Protein 7TZ1 (pdb70)

Secondary structure (DSSP, 8-state):
------HHHHHHHHHTT--HHHHHHHHT--HHHHHHHHHHHT----HHHHHHHT--S---TTGGGSHHHHHHHHHHH---SSS---HHHHHHHHHHH--TTTTEEEEE-TTPPP------SEEEEE--GGGTTBSB---TT----HHHHHHTBPPTTHHHH--

Radius of gyration: 18.76 Å; Cα contacts (8 Å, |Δi|>4): 182; chains: 1; bounding box: 50×32×51 Å

Structure (mmCIF, N/CA/C/O backbone):
data_7TZ1
#
_entry.id   7TZ1
#
_cell.length_a   131.267
_cell.length_b   44.170
_cell.length_c   89.448
_cell.angle_alpha   90.000
_cell.angle_beta   102.900
_cell.angle_gamma   90.000
#
_symmetry.space_group_name_H-M   'C 1 2 1'
#
loop_
_entity.id
_entity.type
_entity.pdbx_description
1 polymer 'Immunity repressor'
2 polymer "DNA (5'-D(P*TP*TP*TP*CP*GP*GP*TP*GP*GP*CP*TP*GP*TP*CP*AP*AP*GP*CP*GP*GP*G)-3')"
3 polymer "DNA (5'-D(P*CP*CP*CP*GP*CP*TP*TP*GP*AP*CP*AP*GP*CP*CP*AP*CP*CP*GP*AP*AP*A)-3')"
#
loop_
_atom_site.group_PDB
_atom_site.id
_atom_site.type_symbol
_atom_site.label_atom_id
_atom_site.label_alt_id
_atom_site.label_comp_id
_atom_site.label_asym_id
_atom_site.label_entity_id
_atom_site.label_seq_id
_atom_site.pdbx_PDB_ins_code
_atom_site.Cartn_x
_atom_site.Cartn_y
_atom_site.Cartn_z
_atom_site.occupancy
_atom_site.B_iso_or_equiv
_atom_site.auth_seq_id
_atom_site.auth_comp_id
_atom_site.auth_asym_id
_atom_site.auth_atom_id
_atom_site.pdbx_PDB_model_num
ATOM 1 N N . SER A 1 35 ? 60.02554 7.48006 90.83657 1.000 78.09752 15 SER A N 1
ATOM 2 C CA . SER A 1 35 ? 58.89601 7.96064 91.62726 1.000 93.79899 15 SER A CA 1
ATOM 3 C C . SER A 1 35 ? 57.60393 7.24896 91.27885 1.000 95.94452 15 SER A C 1
ATOM 4 O O . SER A 1 35 ? 56.63511 7.26875 92.04724 1.000 91.76012 15 SER A O 1
ATOM 7 N N . ARG A 1 36 ? 57.59087 6.62186 90.11116 1.000 86.59277 16 ARG A N 1
ATOM 8 C CA . ARG A 1 36 ? 56.53012 5.69175 89.77737 1.000 73.10447 16 ARG A CA 1
ATOM 9 C C . ARG A 1 36 ? 57.07643 4.66631 88.79342 1.000 64.42398 16 ARG A C 1
ATOM 10 O O . ARG A 1 36 ? 58.28949 4.50410 88.64733 1.000 79.63534 16 ARG A O 1
ATOM 18 N N . ILE A 1 37 ? 56.18351 4.03249 88.05574 1.000 66.28865 17 ILE A N 1
ATOM 19 C CA . ILE A 1 37 ? 56.55106 2.97856 87.12092 1.000 69.18495 17 ILE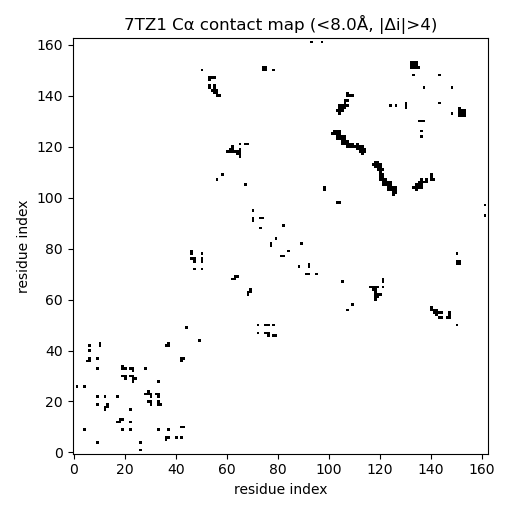 A CA 1
ATOM 20 C C . ILE A 1 37 ? 56.67275 3.55462 85.71481 1.000 74.24731 17 ILE A C 1
ATOM 21 O O . ILE A 1 37 ? 56.03839 4.57589 85.40062 1.000 68.15416 17 ILE A O 1
ATOM 26 N N . PRO A 1 38 ? 57.48993 2.94139 84.85898 1.000 74.46751 18 PRO A N 1
ATOM 27 C CA . PRO A 1 38 ? 57.61743 3.39809 83.46785 1.000 74.91617 18 PRO A CA 1
ATOM 28 C C . PRO A 1 38 ? 56.26288 3.38543 82.77975 1.000 67.67567 18 PRO A C 1
ATOM 29 O O . PRO A 1 38 ? 55.48430 2.44146 82.92593 1.000 65.10676 18 PRO A O 1
ATOM 33 N N . LEU A 1 39 ? 55.96813 4.46419 82.06204 1.000 61.53594 19 LEU A N 1
ATOM 34 C CA . LEU A 1 39 ? 54.76148 4.49902 81.24126 1.000 66.85682 19 LEU A CA 1
ATOM 35 C C . LEU A 1 39 ? 54.83456 3.50881 80.09091 1.000 72.39773 19 LEU A C 1
ATOM 36 O O . LEU A 1 39 ? 55.56126 3.70782 79.11840 1.000 77.53544 19 LEU A O 1
ATOM 41 N N . THR A 1 40 ? 54.14602 2.38292 80.25379 1.000 71.81393 20 THR A N 1
ATOM 42 C CA . THR A 1 40 ? 54.02345 1.35511 79.23208 1.000 74.72067 20 THR A CA 1
ATOM 43 C C . THR A 1 40 ? 52.66968 1.42205 78.52262 1.000 75.22402 20 THR A C 1
ATOM 44 O O . THR A 1 40 ? 51.68240 1.93904 79.05066 1.000 80.98488 20 THR A O 1
ATOM 48 N N . LEU A 1 41 ? 52.63740 0.87758 77.30948 1.000 75.43786 21 LEU A N 1
ATOM 49 C CA . LEU A 1 41 ? 51.38315 0.75696 76.56953 1.000 69.73037 21 LEU A CA 1
ATOM 50 C C . LEU A 1 41 ? 50.33928 -0.01031 77.37383 1.000 71.88290 21 LEU A C 1
ATOM 51 O O . LEU A 1 41 ? 49.17087 0.37967 77.41845 1.000 72.40758 21 LEU A O 1
ATOM 56 N N . SER A 1 42 ? 50.76256 -1.08850 78.04276 1.000 74.86109 22 SER A N 1
ATOM 57 C CA . SER A 1 42 ? 49.85419 -1.91997 78.82926 1.000 71.79694 22 SER A CA 1
ATOM 58 C C . SER A 1 42 ? 49.14373 -1.15283 79.93557 1.000 75.12483 22 SER A C 1
ATOM 59 O O . SER A 1 42 ? 47.93227 -1.31739 80.12812 1.000 75.83036 22 SER A O 1
ATOM 62 N N . GLU A 1 43 ? 49.84626 -0.26748 80.62837 1.000 69.50362 23 GLU A N 1
ATOM 63 C CA . GLU A 1 43 ? 49.18970 0.50629 81.67567 1.000 68.31854 23 GLU A CA 1
ATOM 64 C C . GLU A 1 43 ? 48.18561 1.48438 81.07113 1.000 66.73182 23 GLU A C 1
ATOM 65 O O . GLU A 1 43 ? 47.06633 1.64614 81.58027 1.000 58.52918 23 GLU A O 1
ATOM 71 N N . ILE A 1 44 ? 48.55986 2.09802 79.95041 1.000 62.07637 24 ILE A N 1
ATOM 72 C CA . ILE A 1 44 ? 47.67214 3.01176 79.24781 1.000 65.07389 24 ILE A CA 1
ATOM 73 C C . ILE A 1 44 ? 46.41092 2.28997 78.79839 1.000 64.84123 24 ILE A C 1
ATOM 74 O O . ILE A 1 44 ? 45.29666 2.82320 78.91322 1.000 61.64805 24 ILE A O 1
ATOM 79 N N . GLU A 1 45 ? 46.56193 1.09335 78.24526 1.000 58.89641 25 GLU A N 1
ATOM 80 C CA . GLU A 1 45 ? 45.39428 0.35617 77.79045 1.000 61.38690 25 GLU A CA 1
ATOM 81 C C . GLU A 1 45 ? 44.50694 -0.02260 78.96928 1.000 67.26454 25 GLU A C 1
ATOM 82 O O . GLU A 1 45 ? 43.28105 0.09633 78.88946 1.000 73.84385 25 GLU A O 1
ATOM 88 N N . ASP A 1 46 ? 45.10079 -0.47842 80.07149 1.000 69.40083 26 ASP A N 1
ATOM 89 C CA . ASP A 1 46 ? 44.29992 -0.82338 81.24331 1.000 67.33025 26 ASP A CA 1
ATOM 90 C C . ASP A 1 46 ? 43.49668 0.36609 81.75920 1.000 63.53644 26 ASP A C 1
ATOM 91 O O . ASP A 1 46 ? 42.29400 0.24846 82.03302 1.000 67.06492 26 ASP A O 1
ATOM 96 N N . LEU A 1 47 ? 44.14405 1.52477 81.89659 1.000 58.47232 27 LEU A N 1
ATOM 97 C CA . LEU A 1 47 ? 43.42183 2.68928 82.40283 1.000 56.60655 27 LEU A CA 1
ATOM 98 C C . LEU A 1 47 ? 42.37143 3.16827 81.40001 1.000 69.99669 27 LEU A C 1
ATOM 99 O O . LEU A 1 47 ? 41.30959 3.66980 81.80176 1.000 70.88114 27 LEU A O 1
ATOM 104 N N . ARG A 1 48 ? 42.64376 3.03317 80.09828 1.000 62.57412 28 ARG A N 1
ATOM 105 C CA . ARG A 1 48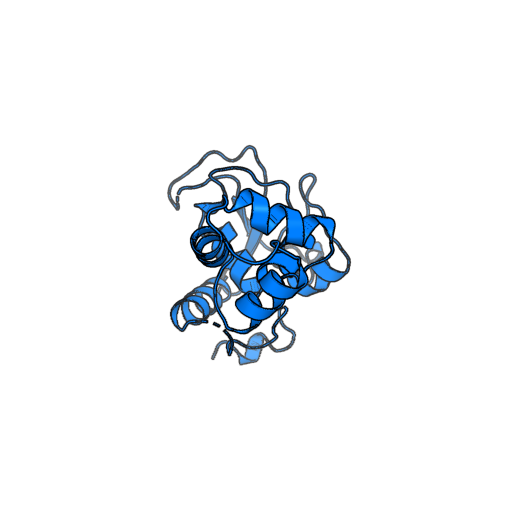 ? 41.62614 3.36506 79.11254 1.000 54.84368 28 ARG A CA 1
ATOM 106 C C . ARG A 1 48 ? 40.41571 2.44081 79.23333 1.000 65.57891 28 ARG A C 1
ATOM 107 O O . ARG A 1 48 ? 39.26452 2.90131 79.19598 1.000 65.06700 28 ARG A O 1
ATOM 115 N N . ARG A 1 49 ? 40.64701 1.13935 79.42422 1.000 57.86199 29 ARG A N 1
ATOM 116 C CA . ARG A 1 49 ? 39.51676 0.23058 79.58663 1.000 53.25949 29 ARG A CA 1
ATOM 117 C C . ARG A 1 49 ? 38.70014 0.62447 80.80849 1.000 55.21910 29 ARG A C 1
ATOM 118 O O . ARG A 1 49 ? 37.49175 0.40464 80.85005 1.000 63.86795 29 ARG A O 1
ATOM 126 N N . LYS A 1 50 ? 39.33175 1.24359 81.79304 1.000 60.72589 30 LYS A N 1
ATOM 127 C CA . LYS A 1 50 ? 38.62997 1.62095 83.00667 1.000 62.31609 30 LYS A CA 1
ATOM 128 C C . LYS A 1 50 ? 37.91601 2.96194 82.84436 1.000 63.82503 30 LYS A C 1
ATOM 129 O O . LYS A 1 50 ? 37.25974 3.43159 83.78591 1.000 58.93963 30 LYS A O 1
ATOM 135 N N . GLY A 1 51 ? 38.08088 3.60814 81.69299 1.000 62.01989 31 GLY A N 1
ATOM 136 C CA . GLY A 1 51 ? 37.31439 4.77504 81.32148 1.000 58.74101 31 GLY A CA 1
ATOM 137 C C . GLY A 1 51 ? 38.05508 6.07689 81.43465 1.000 54.04541 31 GLY A C 1
ATOM 138 O O . GLY A 1 51 ? 37.41831 7.13827 81.41503 1.000 64.82800 31 GLY A O 1
ATOM 139 N N . PHE A 1 52 ? 39.33500 6.02953 81.74650 1.000 59.48684 32 PHE A N 1
ATOM 140 C CA . PHE A 1 52 ? 40.13468 7.23664 81.81467 1.000 57.82276 32 PHE A CA 1
ATOM 141 C C . PHE A 1 52 ? 40.58645 7.59415 80.39490 1.000 56.13582 32 PHE A C 1
ATOM 142 O O . PHE A 1 52 ? 40.94023 6.69958 79.62039 1.000 63.33349 32 PHE A O 1
ATOM 150 N N . ASN A 1 53 ? 40.59957 8.87966 80.03834 1.000 50.32858 33 ASN A N 1
ATOM 151 C CA . ASN A 1 53 ? 41.15425 9.20137 78.72227 1.000 54.90078 33 ASN A CA 1
ATOM 152 C C . ASN A 1 53 ? 42.65239 9.52788 78.78833 1.000 55.14031 33 ASN A C 1
ATOM 153 O O . ASN A 1 53 ? 43.26207 9.60264 79.85502 1.000 67.37646 33 ASN A O 1
ATOM 158 N N . GLN A 1 54 ? 43.25542 9.61355 77.59781 1.000 58.04470 34 GLN A N 1
ATOM 159 C CA . GLN A 1 54 ? 44.70351 9.73805 77.45175 1.000 55.53672 34 GLN A CA 1
ATOM 160 C C . GLN A 1 54 ? 45.24685 11.00092 78.11719 1.000 61.61662 34 GLN A C 1
ATOM 161 O O . GLN A 1 54 ? 46.34397 10.97682 78.69111 1.000 63.84786 34 GLN A O 1
ATOM 167 N N . THR A 1 55 ? 44.48961 12.09886 78.09663 1.000 47.15133 35 THR A N 1
ATOM 168 C CA . THR A 1 55 ? 44.96939 13.30688 78.76366 1.000 51.56300 35 THR A CA 1
ATOM 169 C C . THR A 1 55 ? 45.02703 13.09910 80.27192 1.000 53.72791 35 THR A C 1
ATOM 170 O O . THR A 1 55 ? 45.99869 13.48989 80.93126 1.000 58.49587 35 THR A O 1
ATOM 174 N N . GLU A 1 56 ? 44.01196 12.44495 80.82713 1.000 52.45561 36 GLU A N 1
ATOM 175 C CA . GLU A 1 56 ? 43.99693 12.17280 82.25821 1.000 53.87180 36 GLU A CA 1
ATOM 176 C C . GLU A 1 56 ? 45.12910 11.22940 82.63752 1.000 52.19811 36 GLU A C 1
ATOM 177 O O . GLU A 1 56 ? 45.75385 11.40329 83.68957 1.000 55.72306 36 GLU A O 1
ATOM 183 N N . ILE A 1 57 ? 45.41455 10.23309 81.79106 1.000 49.63098 37 ILE A N 1
ATOM 184 C CA . ILE A 1 57 ? 46.51623 9.31080 82.06200 1.000 52.77178 37 ILE A CA 1
ATOM 185 C C . ILE A 1 57 ? 47.83794 10.06965 82.05094 1.000 51.89471 37 ILE A C 1
ATOM 186 O O . ILE A 1 57 ? 48.67709 9.90408 82.94707 1.000 55.11819 37 ILE A O 1
ATOM 191 N N . ALA A 1 58 ? 47.98583 11.00375 81.10835 1.000 46.08704 38 ALA A N 1
ATOM 192 C CA . ALA A 1 58 ? 49.18453 11.83534 81.03893 1.000 47.48004 38 ALA A CA 1
ATOM 193 C C . ALA A 1 58 ? 49.33883 12.62275 82.32535 1.000 55.60471 38 ALA A C 1
ATOM 194 O O . ALA A 1 58 ? 50.44606 12.77462 82.85314 1.000 61.53639 38 ALA A O 1
ATOM 196 N N . GLU A 1 59 ? 48.23285 13.15248 82.82764 1.000 58.59673 39 GLU A N 1
ATOM 197 C CA . GLU A 1 59 ? 48.28203 13.91023 84.06726 1.000 57.33281 39 GLU A CA 1
ATOM 198 C C . GLU A 1 59 ? 48.73951 13.00195 85.19826 1.000 55.15076 39 GLU A C 1
ATOM 199 O O . GLU A 1 59 ? 49.56539 13.39543 86.03385 1.000 60.75415 39 GLU A O 1
ATOM 205 N N . LEU A 1 60 ? 48.30144 11.74294 85.16186 1.000 44.20952 40 LEU A N 1
ATOM 206 C CA . LEU A 1 60 ? 48.64903 10.80665 86.21877 1.000 45.77777 40 LEU A CA 1
ATOM 207 C C . LEU A 1 60 ? 50.13281 10.53259 86.22159 1.000 57.53721 40 LEU A C 1
ATOM 208 O O . LEU A 1 60 ? 50.74195 10.43313 87.28975 1.000 64.66233 40 LEU A O 1
ATOM 213 N N . TYR A 1 61 ? 50.75375 10.59550 85.05712 1.000 53.21984 41 TYR A N 1
ATOM 214 C CA . TYR A 1 61 ? 52.12671 10.16170 84.88847 1.000 53.60523 41 TYR A CA 1
ATOM 215 C C . TYR A 1 61 ? 53.03658 11.35295 84.64431 1.000 52.47693 41 TYR A C 1
ATOM 216 O O . TYR A 1 61 ? 54.23622 11.18194 84.41884 1.000 64.25099 41 TYR A O 1
ATOM 225 N N . GLY A 1 62 ? 52.49397 12.55845 84.72549 1.000 51.90334 42 GLY A N 1
ATOM 226 C CA . GLY A 1 62 ? 53.28963 13.76353 84.59509 1.000 50.88715 42 GLY A CA 1
ATOM 227 C C . GLY A 1 62 ? 53.94297 13.88373 83.23998 1.000 53.34678 42 GLY A C 1
ATOM 228 O O . GLY A 1 62 ? 55.04159 14.42664 83.12928 1.000 67.28883 42 GLY A O 1
ATOM 229 N N . VAL A 1 63 ? 53.27976 13.39496 82.19507 1.000 62.21063 43 VAL A N 1
ATOM 230 C CA . VAL A 1 63 ? 53.73596 13.52965 80.82150 1.000 59.56905 43 VAL A CA 1
ATOM 231 C C . VAL A 1 63 ? 52.66610 14.26914 80.01643 1.000 62.75196 43 VAL A C 1
ATOM 232 O O . VAL A 1 63 ? 51.56741 14.54244 80.49975 1.000 65.72793 43 VAL A O 1
ATOM 236 N N . THR A 1 64 ? 53.01305 14.60136 78.77848 1.000 56.83238 44 THR A N 1
ATOM 237 C CA . THR A 1 64 ? 52.09970 15.25528 77.85464 1.000 51.29667 44 THR A CA 1
ATOM 238 C C . THR A 1 64 ? 51.21042 14.21529 77.17863 1.000 62.84517 44 THR A C 1
ATOM 239 O O . THR A 1 64 ? 51.59878 13.05666 77.00287 1.000 64.69082 44 THR A O 1
ATOM 243 N N . ARG A 1 65 ? 50.00664 14.65442 76.80288 1.000 58.80162 45 ARG A N 1
ATOM 244 C CA . ARG A 1 65 ? 49.07438 13.83457 76.03606 1.000 48.28307 45 ARG A CA 1
ATOM 245 C C . ARG A 1 65 ? 49.75949 13.17789 74.85151 1.000 62.17478 45 ARG A C 1
ATOM 246 O O . ARG A 1 65 ? 49.47665 12.02262 74.50889 1.000 72.68227 45 ARG A O 1
ATOM 254 N N . GLN A 1 66 ? 50.68419 13.89872 74.22772 1.000 58.49315 46 GLN A N 1
ATOM 255 C CA . GLN A 1 66 ? 51.42610 13.35384 73.10188 1.000 59.58284 46 GLN A CA 1
ATOM 256 C C . GLN A 1 66 ? 52.23862 12.12287 73.48348 1.000 61.49601 46 GLN A C 1
ATOM 257 O O . GLN A 1 66 ? 52.37765 11.20547 72.67646 1.000 67.04401 46 GLN A O 1
ATOM 263 N N . ALA A 1 67 ? 52.81787 12.08733 74.68184 1.000 58.10244 47 ALA A N 1
ATOM 264 C CA . ALA A 1 67 ? 53.55376 10.88744 75.07872 1.000 63.49290 47 ALA A CA 1
ATOM 265 C C . ALA A 1 67 ? 52.65259 9.65591 75.20101 1.000 63.54332 47 ALA A C 1
ATOM 266 O O . ALA A 1 67 ? 52.97804 8.58596 74.66282 1.000 68.37254 47 ALA A O 1
ATOM 268 N N . VAL A 1 68 ? 51.44949 9.83462 75.75733 1.000 63.70448 48 VAL A N 1
ATOM 269 C CA . VAL A 1 68 ? 50.46919 8.75342 75.86216 1.000 58.74561 48 VAL A CA 1
ATOM 270 C C . VAL A 1 68 ? 50.00580 8.29280 74.50013 1.000 59.46119 48 VAL A C 1
ATOM 271 O O . VAL A 1 68 ? 49.98780 7.08783 74.18284 1.000 65.11585 48 VAL A O 1
ATOM 275 N N . SER A 1 69 ? 49.71255 9.25615 73.64636 1.000 58.15759 49 SER A N 1
ATOM 276 C CA . SER A 1 69 ? 49.32698 8.96057 72.27792 1.000 63.97142 49 SER A CA 1
ATOM 277 C C . SER A 1 69 ? 50.42686 8.22224 71.54745 1.000 66.89039 49 SER A C 1
ATOM 278 O O . SER A 1 69 ? 50.14551 7.31186 70.77259 1.000 63.77283 49 SER A O 1
ATOM 281 N N . TRP A 1 70 ? 51.66311 8.70641 71.65702 1.000 66.18225 50 TRP A N 1
ATOM 282 C CA . TRP A 1 70 ? 52.78417 8.03898 71.01789 1.000 61.92424 50 TRP A CA 1
ATOM 283 C C . TRP A 1 70 ? 52.88122 6.58623 71.43077 1.000 63.73497 50 TRP A C 1
ATOM 284 O O . TRP A 1 70 ? 53.07654 5.70015 70.59323 1.000 67.07048 50 TRP A O 1
ATOM 295 N N . HIS A 1 71 ? 52.76315 6.32017 72.72019 1.000 61.60066 51 HIS A N 1
ATOM 296 C CA . HIS A 1 71 ? 52.87644 4.93850 73.16458 1.000 61.59781 51 HIS A CA 1
ATOM 297 C C . HIS A 1 71 ? 51.78896 4.06561 72.54542 1.000 68.24314 51 HIS A C 1
ATOM 298 O O . HIS A 1 71 ? 52.07645 2.98793 71.99291 1.000 61.35967 51 HIS A O 1
ATOM 305 N N . LYS A 1 72 ? 50.55392 4.60619 72.49324 1.000 66.43552 52 LYS A N 1
ATOM 306 C CA . LYS A 1 72 ? 49.42543 3.93116 71.84487 1.000 58.60995 52 LYS A CA 1
ATOM 307 C C . LYS A 1 72 ? 49.57962 3.77947 70.33773 1.000 60.42312 52 LYS A C 1
ATOM 308 O O . LYS A 1 72 ? 49.35047 2.69479 69.79378 1.000 65.73855 52 LYS A O 1
ATOM 314 N N . LYS A 1 73 ? 50.00730 4.83424 69.65428 1.000 56.33136 53 LYS A N 1
ATOM 315 C CA . LYS A 1 73 ? 50.11660 4.78976 68.20269 1.000 63.98621 53 LYS A CA 1
ATOM 316 C C . LYS A 1 73 ? 51.23713 3.86426 67.76673 1.000 70.20555 53 LYS A C 1
ATOM 317 O O . LYS A 1 73 ? 51.07566 3.10291 66.81078 1.000 68.38355 53 LYS A O 1
ATOM 323 N N . THR A 1 74 ? 52.35447 3.86692 68.49074 1.000 73.33592 54 THR A N 1
ATOM 324 C CA . THR A 1 74 ? 53.52175 3.10679 68.06980 1.000 80.44694 54 THR A CA 1
ATOM 325 C C . THR A 1 74 ? 53.34018 1.63734 68.38816 1.000 77.73982 54 THR A C 1
ATOM 326 O O . THR A 1 74 ? 53.88285 0.79021 67.67651 1.000 85.06069 54 THR A O 1
ATOM 330 N N . TYR A 1 75 ? 52.66156 1.30408 69.48715 1.000 79.21933 55 TYR A N 1
ATOM 331 C CA . TYR A 1 75 ? 52.64496 -0.08687 69.91174 1.000 76.99138 55 TYR A CA 1
ATOM 332 C C . TYR A 1 75 ? 51.24125 -0.70292 69.82128 1.000 76.50726 55 TYR A C 1
ATOM 333 O O . TYR A 1 75 ? 50.96957 -1.71994 70.46974 1.000 74.47043 55 TYR A O 1
ATOM 342 N N . GLY A 1 76 ? 50.35784 -0.11969 69.00386 1.000 71.68644 56 GLY A N 1
ATOM 343 C CA . GLY A 1 76 ? 49.12609 -0.78156 68.59383 1.000 71.22030 56 GLY A CA 1
ATOM 344 C C . GLY A 1 76 ? 47.93519 -0.77984 69.53787 1.000 75.55217 56 GLY A C 1
ATOM 345 O O . GLY A 1 76 ? 47.13542 -1.72302 69.51495 1.000 74.28203 56 GLY A O 1
ATOM 346 N N . GLY A 1 77 ? 47.82717 0.21545 70.41160 1.000 70.55291 57 GLY A N 1
ATOM 347 C CA . GLY A 1 77 ? 46.64272 0.44194 71.22740 1.000 69.02626 57 GLY A CA 1
ATOM 348 C C . GLY A 1 77 ? 45.28943 0.38707 70.53177 1.000 72.88117 57 GLY A C 1
ATOM 349 O O . GLY A 1 77 ? 45.16668 0.84619 69.39311 1.000 71.76950 57 GLY A O 1
ATOM 350 N N . ARG A 1 78 ? 44.29583 -0.24591 71.17213 1.000 77.13765 58 ARG A N 1
ATOM 351 C CA . ARG A 1 78 ? 42.91590 -0.38020 70.68747 1.000 76.84177 58 ARG A CA 1
ATOM 352 C C . ARG A 1 78 ? 42.23869 0.86787 70.12200 1.000 74.39643 58 ARG A C 1
ATOM 353 O O . ARG A 1 78 ? 42.01569 1.81053 70.88825 1.000 72.00740 58 ARG A O 1
ATOM 361 N N . LEU A 1 79 ? 42.04103 0.97708 68.80559 1.000 68.45924 59 LEU A N 1
ATOM 362 C CA . LEU A 1 79 ? 41.23055 2.06685 68.24850 1.000 69.15153 59 LEU A CA 1
ATOM 363 C C . LEU A 1 79 ? 39.77905 2.12237 68.76078 1.000 76.47092 59 LEU A C 1
ATOM 364 O O . LEU A 1 79 ? 39.08911 1.09594 68.78273 1.000 77.14220 59 LEU A O 1
ATOM 369 N N . THR A 1 80 ? 39.30848 3.30106 69.19131 1.000 74.77324 60 THR A N 1
ATOM 370 C CA . THR A 1 80 ? 37.88304 3.48085 69.48592 1.000 63.27343 60 THR A CA 1
ATOM 371 C C . THR A 1 80 ? 37.03502 3.35348 68.20207 1.000 79.75570 60 THR A C 1
ATOM 372 O O . THR A 1 80 ? 37.53978 3.48982 67.07885 1.000 80.28891 60 THR A O 1
ATOM 376 N N . THR A 1 81 ? 35.72440 3.10297 68.37283 1.000 88.25865 61 THR A N 1
ATOM 377 C CA . THR A 1 81 ? 34.80392 3.05667 67.22222 1.000 85.93808 61 THR A CA 1
ATOM 378 C C . THR A 1 81 ? 34.89858 4.30069 66.33826 1.000 74.57515 61 THR A C 1
ATOM 379 O O . THR A 1 81 ? 34.93964 4.19580 65.10468 1.000 84.89045 61 THR A O 1
ATOM 383 N N . ARG A 1 82 ? 34.93249 5.48672 66.94588 1.000 67.70697 62 ARG A N 1
ATOM 384 C CA . ARG A 1 82 ? 35.02525 6.70753 66.15001 1.000 73.59026 62 ARG A CA 1
ATOM 385 C C . ARG A 1 82 ? 36.29414 6.69884 65.30905 1.000 77.30340 62 ARG A C 1
ATOM 386 O O . ARG A 1 82 ? 36.28989 7.08647 64.13437 1.000 76.83192 62 ARG A O 1
ATOM 394 N N . GLN A 1 83 ? 37.38439 6.27295 65.92206 1.000 64.24722 63 GLN A N 1
ATOM 395 C CA . GLN A 1 83 ? 38.70521 6.19828 65.31656 1.000 59.47806 63 GLN A CA 1
ATOM 396 C C . GLN A 1 83 ? 38.69425 5.21051 64.15482 1.000 70.25091 63 GLN A C 1
ATOM 397 O O . GLN A 1 83 ? 39.32751 5.44102 63.10917 1.000 80.03332 63 GLN A O 1
ATOM 403 N N . ILE A 1 84 ? 37.96938 4.09767 64.32924 1.000 72.16824 64 ILE A N 1
ATOM 404 C CA . ILE A 1 84 ? 37.82405 3.09280 63.27330 1.000 72.93723 64 ILE A CA 1
ATOM 405 C C . ILE A 1 84 ? 37.11820 3.73555 62.08529 1.000 70.22075 64 ILE A C 1
ATOM 406 O O . ILE A 1 84 ? 37.47740 3.52334 60.92115 1.000 74.90333 64 ILE A O 1
ATOM 411 N N . VAL A 1 85 ? 36.04987 4.48357 62.38081 1.000 66.14689 65 VAL A N 1
ATOM 412 C CA . VAL A 1 85 ? 35.28447 5.21485 61.37013 1.000 72.18292 65 VAL A CA 1
ATOM 413 C C . VAL A 1 85 ? 36.19902 6.19242 60.64814 1.000 77.57524 65 VAL A C 1
ATOM 414 O O . VAL A 1 85 ? 36.14048 6.33356 59.42261 1.000 80.26394 65 VAL A O 1
ATOM 418 N N . GLN A 1 86 ? 37.11684 6.81326 61.38952 1.000 78.36985 66 GLN A N 1
ATOM 419 C CA . GLN A 1 86 ? 38.04849 7.77550 60.81094 1.000 72.05269 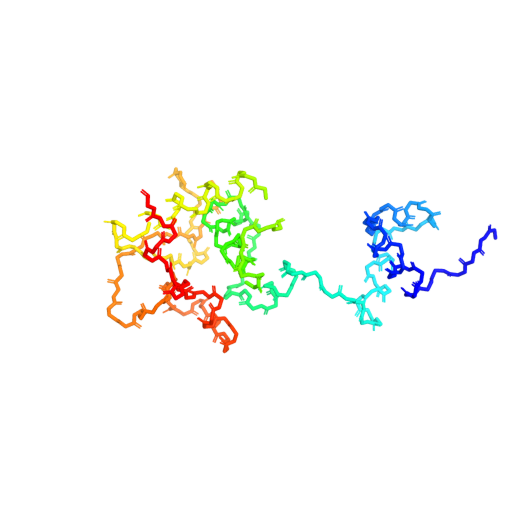66 GLN A CA 1
ATOM 420 C C . GLN A 1 86 ? 38.92467 7.07493 59.79966 1.000 72.69114 66 GLN A C 1
ATOM 421 O O . GLN A 1 86 ? 39.15129 7.59609 58.70221 1.000 79.71900 66 GLN A O 1
ATOM 427 N N . GLN A 1 87 ? 39.34103 5.84966 60.10015 1.000 75.17634 67 GLN A N 1
ATOM 428 C CA . GLN A 1 87 ? 40.19893 5.17286 59.13617 1.000 81.38292 67 GLN A CA 1
ATOM 429 C C . GLN A 1 87 ? 39.51038 5.08450 57.77715 1.000 81.67569 67 GLN A C 1
ATOM 430 O O . GLN A 1 87 ? 40.19087 5.03604 56.75149 1.000 92.24156 67 GLN A O 1
ATOM 436 N N . ASN A 1 88 ? 38.17795 5.06752 57.73900 1.000 84.69395 68 ASN A N 1
ATOM 437 C CA . ASN A 1 88 ? 37.43945 4.92156 56.49243 1.000 85.97262 68 ASN A CA 1
ATOM 438 C C . ASN A 1 88 ? 36.76825 6.23790 56.07529 1.000 76.16273 68 ASN A C 1
ATOM 439 O O . ASN A 1 88 ? 35.95136 6.24623 55.15053 1.000 81.39759 68 ASN A O 1
ATOM 444 N N . TRP A 1 89 ? 37.15248 7.35965 56.68240 1.000 72.70165 69 TRP A N 1
ATOM 445 C CA . TRP A 1 89 ? 36.64999 8.67440 56.28254 1.000 63.58732 69 TRP A CA 1
ATOM 446 C C . TRP A 1 89 ? 36.96501 8.97028 54.82345 1.000 71.15691 69 TRP A C 1
ATOM 447 O O . TRP A 1 89 ? 38.10545 8.77727 54.38097 1.000 86.56505 69 TRP A O 1
ATOM 458 N N . PRO A 1 90 ? 35.99006 9.44233 54.04929 1.000 79.00411 70 PRO A N 1
ATOM 459 C CA . PRO A 1 90 ? 36.10641 9.44488 52.58771 1.000 82.34414 70 PRO A CA 1
ATOM 460 C C . PRO A 1 90 ? 36.80596 10.67227 52.02966 1.000 85.97833 70 PRO A C 1
ATOM 461 O O . PRO A 1 90 ? 37.06166 10.70720 50.81985 1.000 86.96295 70 PRO A O 1
ATOM 465 N N . TRP A 1 91 ? 37.19295 11.63999 52.86053 1.000 74.55554 71 TRP A N 1
ATOM 466 C CA . TRP A 1 91 ? 37.72706 12.86947 52.30457 1.000 80.43044 71 TRP A CA 1
ATOM 467 C C . TRP A 1 91 ? 38.91053 13.33711 53.13127 1.000 83.15215 71 TRP A C 1
ATOM 468 O O . TRP A 1 91 ? 39.06628 12.97776 54.30011 1.000 78.35988 71 TRP A O 1
ATOM 479 N N . ASP A 1 92 ? 39.77154 14.12600 52.48788 1.000 90.57061 72 ASP A N 1
ATOM 480 C CA . ASP A 1 92 ? 40.81353 14.88075 53.18483 1.000 94.95644 72 ASP A CA 1
ATOM 481 C C . ASP A 1 92 ? 40.28980 16.21968 53.70642 1.000 89.68823 72 ASP A C 1
ATOM 482 O O . ASP A 1 92 ? 40.47298 17.27149 53.08707 1.000 88.72832 72 ASP A O 1
ATOM 487 N N . THR A 1 93 ? 39.54946 16.19431 54.81646 1.000 81.21877 73 THR A N 1
ATOM 488 C CA . THR A 1 93 ? 39.06197 17.49233 55.25464 1.000 79.80082 73 THR A CA 1
ATOM 489 C C . THR A 1 93 ? 40.03427 18.14926 56.23325 1.000 75.26362 73 THR A C 1
ATOM 490 O O . THR A 1 93 ? 40.75412 17.46514 56.96097 1.000 76.65119 73 THR A O 1
ATOM 494 N N . ARG A 1 94 ? 40.09049 19.47690 56.21605 1.000 64.10552 74 ARG A N 1
ATOM 495 C CA . ARG A 1 94 ? 40.87165 20.26380 57.17258 1.000 80.53829 74 ARG A CA 1
ATOM 496 C C . ARG A 1 94 ? 39.97457 21.24098 57.92362 1.000 80.94460 74 ARG A C 1
ATOM 497 O O . ARG A 1 94 ? 38.76157 21.30108 57.70307 1.000 77.27885 74 ARG A O 1
ATOM 505 N N . LYS A 1 95 ? 40.59967 21.99321 58.83439 1.000 75.04835 75 LYS A N 1
ATOM 506 C CA . LYS A 1 95 ? 39.86523 22.89206 59.69828 1.000 63.07963 75 LYS A CA 1
ATOM 507 C C . LYS A 1 95 ? 39.32053 23.98534 58.76937 1.000 74.03462 75 LYS A C 1
ATOM 508 O O . LYS A 1 95 ? 40.03801 24.43531 57.86741 1.000 73.33576 75 LYS A O 1
ATOM 514 N N . PRO A 1 96 ? 38.09779 24.48144 58.97680 1.000 65.43121 76 PRO A N 1
ATOM 515 C CA . PRO A 1 96 ? 37.03857 24.26742 59.93721 1.000 68.01401 76 PRO A CA 1
ATOM 516 C C . PRO A 1 96 ? 35.93021 23.42276 59.36783 1.000 71.16852 76 PRO A C 1
ATOM 517 O O . PRO A 1 96 ? 34.79112 23.73887 59.69450 1.000 76.94465 76 PRO A O 1
ATOM 521 N N . HIS A 1 97 ? 36.21499 22.32557 58.65559 1.000 67.86859 77 HIS A N 1
ATOM 522 C CA . HIS A 1 97 ? 35.10102 21.56163 58.09974 1.000 72.32316 77 HIS A CA 1
ATOM 523 C C . HIS A 1 97 ? 34.31703 20.91597 59.21325 1.000 71.18506 77 HIS A C 1
ATOM 524 O O . HIS A 1 97 ? 33.11257 20.67064 59.06949 1.000 75.89973 77 HIS A O 1
ATOM 531 N N . ASP A 1 98 ? 34.97615 20.67838 60.33714 1.000 63.82265 78 ASP A N 1
ATOM 532 C CA . ASP A 1 98 ? 34.39222 19.98128 61.45871 1.000 64.99772 78 ASP A CA 1
ATOM 533 C C . ASP A 1 98 ? 33.28985 20.83300 62.03849 1.000 71.24298 78 ASP A C 1
ATOM 534 O O . ASP A 1 98 ? 32.52610 20.36601 62.89061 1.000 72.77876 78 ASP A O 1
ATOM 539 N N . LYS A 1 99 ? 33.21352 22.09824 61.61280 1.000 64.29203 79 LYS A N 1
ATOM 540 C CA . LYS A 1 99 ? 32.20311 22.96618 62.16570 1.000 67.33772 79 LYS A CA 1
ATOM 541 C C . LYS A 1 99 ? 30.91385 22.83587 61.36241 1.000 73.27602 79 LYS A C 1
ATOM 542 O O . LYS A 1 99 ? 29.87856 23.37890 61.77057 1.000 70.72950 79 LYS A O 1
ATOM 548 N N . SER A 1 100 ? 30.96542 22.22496 60.17733 1.000 67.67067 80 SER A N 1
ATOM 549 C CA . SER A 1 100 ? 29.74262 22.05641 59.42475 1.000 65.24374 80 SER A CA 1
ATOM 550 C C . SER A 1 100 ? 28.96275 20.90982 60.05651 1.000 66.15081 80 SER A C 1
ATOM 551 O O . SER A 1 100 ? 29.53506 19.84463 60.33696 1.000 67.18576 80 SER A O 1
ATOM 554 N N . LYS A 1 101 ? 27.64015 21.07818 60.15829 1.000 67.08124 81 LYS A N 1
ATOM 555 C CA . LYS A 1 101 ? 26.80914 20.00650 60.69764 1.000 56.00251 81 LYS A CA 1
ATOM 556 C C . LYS A 1 101 ? 26.83880 18.76744 59.83341 1.000 68.48910 81 LYS A C 1
ATOM 557 O O . LYS A 1 101 ? 26.68420 17.66121 60.34593 1.000 69.88172 81 LYS A O 1
ATOM 563 N N . ALA A 1 102 ? 27.09664 18.92175 58.54623 1.000 71.38247 82 ALA A N 1
ATOM 564 C CA . ALA A 1 102 ? 27.13660 17.75403 57.68608 1.000 71.40640 82 ALA A CA 1
ATOM 565 C C . ALA A 1 102 ? 28.28708 16.84387 58.09366 1.000 71.30326 82 ALA A C 1
ATOM 566 O O . ALA A 1 102 ? 28.11625 15.62408 58.19031 1.0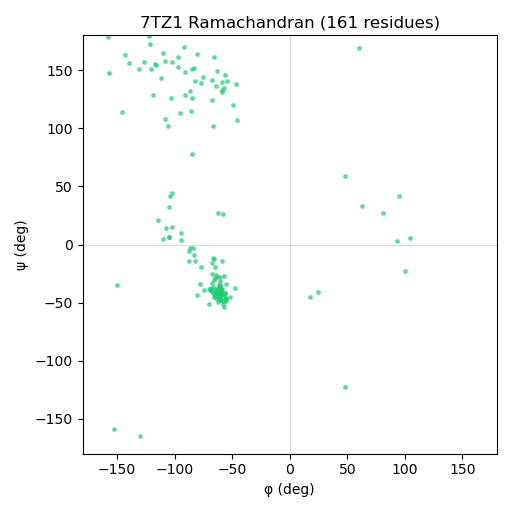00 64.72411 82 ALA A O 1
ATOM 568 N N . PHE A 1 103 ? 29.44740 17.41485 58.37752 1.000 59.25567 83 PHE A N 1
ATOM 569 C CA . PHE A 1 103 ? 30.56600 16.61162 58.84324 1.000 69.26111 83 PHE A CA 1
ATOM 570 C C . PHE A 1 103 ? 30.19640 15.85994 60.12010 1.000 68.26815 83 PHE A C 1
ATOM 571 O O . PHE A 1 103 ? 30.31586 14.62893 60.19830 1.000 68.98651 83 PHE A O 1
ATOM 579 N N . GLN A 1 104 ? 29.68386 16.57479 61.10171 1.000 63.23718 84 GLN A N 1
ATOM 580 C CA . GLN A 1 104 ? 29.35149 15.95368 62.36983 1.000 57.58182 84 GLN A CA 1
ATOM 581 C C . GLN A 1 104 ? 28.28784 14.87584 62.22122 1.000 67.35931 84 GLN A C 1
ATOM 582 O O . GLN A 1 104 ? 28.42250 13.77168 62.77240 1.000 75.11185 84 GLN A O 1
ATOM 588 N N . ARG A 1 105 ? 27.26294 15.15127 61.40941 1.000 64.73375 85 ARG A N 1
ATOM 589 C CA . ARG A 1 105 ? 26.16620 14.20200 61.26559 1.000 67.93702 85 ARG A CA 1
ATOM 590 C C . ARG A 1 105 ? 26.61085 12.96968 60.51249 1.000 65.64202 85 ARG A C 1
ATOM 591 O O . ARG A 1 105 ? 26.20324 11.85454 60.84803 1.000 62.79871 85 ARG A O 1
ATOM 599 N N . LEU A 1 106 ? 27.44789 13.14474 59.49758 1.000 62.58578 86 LEU A N 1
ATOM 600 C CA . LEU A 1 106 ? 27.94062 11.98923 58.77117 1.000 70.66656 86 LEU A CA 1
ATOM 601 C C . LEU A 1 106 ? 28.82691 11.14264 59.66022 1.000 71.64203 86 LEU A C 1
ATOM 602 O O . LEU A 1 106 ? 28.78867 9.90789 59.59307 1.000 71.36785 86 LEU A O 1
ATOM 607 N N . ARG A 1 107 ? 29.60527 11.79541 60.52543 1.000 62.62154 87 ARG A N 1
ATOM 608 C CA . ARG A 1 107 ? 30.41418 11.05704 61.48399 1.000 66.58158 87 ARG A CA 1
ATOM 609 C C . ARG A 1 107 ? 29.53062 10.22859 62.39698 1.000 62.04220 87 ARG A C 1
ATOM 610 O O . ARG A 1 107 ? 29.77636 9.03701 62.61969 1.000 65.56242 87 ARG A O 1
ATOM 618 N N . ASP A 1 108 ? 28.49607 10.85130 62.93451 1.000 57.04066 88 ASP A N 1
ATOM 619 C CA . ASP A 1 108 ? 27.56663 10.12536 63.78167 1.000 62.36161 88 ASP A CA 1
ATOM 620 C C . ASP A 1 108 ? 26.99035 8.93729 63.03044 1.000 69.11972 88 ASP A C 1
ATOM 621 O O . ASP A 1 108 ? 26.82484 7.84812 63.59411 1.000 67.97451 88 ASP A O 1
ATOM 626 N N . HIS A 1 109 ? 26.66050 9.13806 61.75751 1.000 69.48698 89 HIS A N 1
ATOM 627 C CA . HIS A 1 109 ? 26.15716 8.04313 60.93957 1.000 67.93665 89 HIS A CA 1
ATOM 628 C C . HIS A 1 109 ? 27.15946 6.89797 60.84386 1.000 69.77395 89 HIS A C 1
ATOM 629 O O . HIS A 1 109 ? 26.79964 5.72684 61.02066 1.000 71.28169 89 HIS A O 1
ATOM 636 N N . GLY A 1 110 ? 28.42308 7.21948 60.55744 1.000 75.12364 90 GLY A N 1
ATOM 637 C CA . GLY A 1 110 ? 29.45067 6.18498 60.50920 1.000 74.64290 90 GLY A CA 1
ATOM 638 C C . GLY A 1 110 ? 29.55233 5.42744 61.81460 1.000 77.44903 90 GLY A C 1
ATOM 639 O O . GLY A 1 110 ? 29.61744 4.19282 61.83285 1.000 85.16964 90 GLY A O 1
ATOM 640 N N . GLU A 1 111 ? 29.50886 6.15945 62.92501 1.000 63.02150 91 GLU A N 1
ATOM 641 C CA . GLU A 1 111 ? 29.50923 5.51617 64.22576 1.000 61.68801 91 GLU A CA 1
ATOM 642 C C . GLU A 1 111 ? 28.32640 4.56139 64.36350 1.000 76.59950 91 GLU A C 1
ATOM 643 O O . GLU A 1 111 ? 28.49931 3.41351 64.79529 1.000 73.82590 91 GLU A O 1
ATOM 649 N N . TYR A 1 112 ? 27.13241 4.98393 63.92418 1.000 73.02644 92 TYR A N 1
ATOM 650 C CA . TYR A 1 112 ? 25.96845 4.10664 64.03264 1.000 69.73688 92 TYR A CA 1
ATOM 651 C C . TYR A 1 112 ? 26.16095 2.84369 63.21646 1.000 69.43229 92 TYR A C 1
ATOM 652 O O . TYR A 1 112 ? 25.92472 1.73457 63.70679 1.000 73.64055 92 TYR A O 1
ATOM 669 N N . ARG A 1 114 ? 28.75731 1.48934 62.48663 1.000 82.54802 94 ARG A N 1
ATOM 670 C CA . ARG A 1 114 ? 29.85000 0.66802 62.96203 1.000 84.75850 94 ARG A CA 1
ATOM 671 C C . ARG A 1 114 ? 29.35668 -0.14219 64.16898 1.000 85.82268 94 ARG A C 1
ATOM 672 O O . ARG A 1 114 ? 29.58797 -1.35560 64.25821 1.000 83.75524 94 ARG A O 1
ATOM 680 N N . VAL A 1 115 ? 28.58093 0.51104 65.03980 1.000 85.53669 95 VAL A N 1
ATOM 681 C CA . VAL A 1 115 ? 28.04499 -0.05075 66.27629 1.000 83.39448 95 VAL A CA 1
ATOM 682 C C . VAL A 1 115 ? 26.81582 -0.89061 65.97365 1.000 92.49455 95 VAL A C 1
ATOM 683 O O . VAL A 1 115 ? 26.63910 -1.99104 66.51016 1.000 91.91873 95 VAL A O 1
ATOM 687 N N . GLY A 1 116 ? 25.94317 -0.36996 65.11241 1.000 95.36434 96 GLY A N 1
ATOM 688 C CA . GLY A 1 116 ? 24.75687 -1.05783 64.66231 1.000 97.08094 96 GLY A CA 1
ATOM 689 C C . GLY A 1 116 ? 23.49111 -0.78035 65.44529 1.000 97.45595 96 GLY A C 1
ATOM 690 O O . GLY A 1 116 ? 22.46959 -1.42152 65.17242 1.000 108.73759 96 GLY A O 1
ATOM 691 N N . SER A 1 117 ? 23.53061 0.11168 66.43115 1.000 100.31510 97 SER A N 1
ATOM 692 C CA . SER A 1 117 ? 22.35004 0.53334 67.17890 1.000 97.57995 97 SER A CA 1
ATOM 693 C C . SER A 1 117 ? 22.67420 1.89138 67.78926 1.000 94.59835 97 SER A C 1
ATOM 694 O O . SER A 1 117 ? 23.78547 2.40123 67.63580 1.000 97.07659 97 SER A O 1
ATOM 697 N N . PHE A 1 118 ? 21.71688 2.48076 68.50045 1.000 98.26256 98 PHE A N 1
ATOM 698 C CA . PHE A 1 118 ? 21.99953 3.76648 69.12715 1.000 94.11370 98 PHE A CA 1
ATOM 699 C C . PHE A 1 118 ? 22.44456 3.58264 70.56189 1.000 93.22704 98 PHE A C 1
ATOM 700 O O . PHE A 1 118 ? 22.55300 4.56229 71.30405 1.000 98.33317 98 PHE A O 1
ATOM 708 N N . ARG A 1 119 ? 22.71351 2.34539 70.96315 1.000 95.20627 99 ARG A N 1
ATOM 709 C CA . ARG A 1 119 ? 22.88752 2.05895 72.37770 1.000 104.59833 99 ARG A CA 1
ATOM 710 C C . ARG A 1 119 ? 24.09829 2.76045 72.97224 1.000 100.98388 99 ARG A C 1
ATOM 711 O O . ARG A 1 119 ? 24.15443 2.95937 74.19208 1.000 99.07536 99 ARG A O 1
ATOM 719 N N . THR A 1 120 ? 25.03882 3.19177 72.14594 1.000 102.48902 100 THR A N 1
ATOM 720 C CA . THR A 1 120 ? 26.25158 3.81519 72.65584 1.000 101.35405 100 THR A CA 1
ATOM 721 C C . THR A 1 120 ? 26.23549 5.32338 72.48874 1.000 98.38120 100 THR A C 1
ATOM 722 O O . THR A 1 120 ? 27.14477 6.00803 72.97269 1.000 97.50588 100 THR A O 1
ATOM 734 N N . SER A 1 122 ? 24.32877 9.23386 72.62417 1.000 83.25085 102 SER A N 1
ATOM 735 C CA . SER A 1 122 ? 23.43901 10.04173 73.42277 1.000 82.88369 102 SER A CA 1
ATOM 736 C C . SER A 1 122 ? 22.09953 10.23163 72.72072 1.000 95.32777 102 SER A C 1
ATOM 737 O O . SER A 1 122 ? 21.93006 9.96004 71.52630 1.000 85.07439 102 SER A O 1
ATOM 740 N N . GLU A 1 123 ? 21.12287 10.67809 73.50690 1.000 100.63213 103 GLU A N 1
ATOM 741 C CA . GLU A 1 123 ? 19.80243 10.95769 72.96005 1.000 98.85560 103 GLU A CA 1
ATOM 742 C C . GLU A 1 123 ? 19.92877 12.02359 71.88357 1.000 98.79901 103 GLU A C 1
ATOM 743 O O . GLU A 1 123 ? 19.24433 11.97192 70.85799 1.000 108.35730 103 GLU A O 1
ATOM 749 N N . ASP A 1 124 ? 20.80608 13.00402 72.11329 1.000 93.99538 104 ASP A N 1
ATOM 750 C CA . ASP A 1 124 ? 21.03261 14.06997 71.14407 1.000 83.95490 104 ASP A CA 1
ATOM 751 C C . ASP A 1 124 ? 21.58866 13.51460 69.83654 1.000 80.75578 104 ASP A C 1
ATOM 752 O O . ASP A 1 124 ? 21.09688 13.85275 68.75452 1.000 87.15444 104 ASP A O 1
ATOM 757 N N . LYS A 1 125 ? 22.63282 12.68780 69.90785 1.000 77.90586 105 LYS A N 1
ATOM 758 C CA . LYS A 1 125 ? 23.18216 12.10729 68.68583 1.000 78.83474 105 LYS A CA 1
ATOM 759 C C . LYS A 1 125 ? 22.11641 11.35765 67.89679 1.000 83.58621 105 LYS A C 1
ATOM 760 O O . LYS A 1 125 ? 22.01474 11.50752 66.67277 1.000 81.53232 105 LYS A O 1
ATOM 766 N N . LYS A 1 126 ? 21.32832 10.52520 68.58516 1.000 84.62333 106 LYS A N 1
ATOM 767 C CA . LYS A 1 126 ? 20.20635 9.81263 67.96295 1.000 84.54682 106 LYS A CA 1
ATOM 768 C C . LYS A 1 126 ? 19.17190 10.73141 67.30350 1.000 83.15587 106 LYS A C 1
ATOM 769 O O . LYS A 1 126 ? 18.82060 10.55166 66.13425 1.000 80.78300 106 LYS A O 1
ATOM 775 N N . LYS A 1 127 ? 18.65733 11.69904 68.05168 1.000 77.30000 107 LYS A N 1
ATOM 776 C CA . LYS A 1 127 ? 17.67907 12.63040 67.52906 1.000 76.83137 107 LYS A CA 1
ATOM 777 C C . LYS A 1 127 ? 18.19459 13.37332 66.29273 1.000 80.14784 107 LYS A C 1
ATOM 778 O O . LYS A 1 127 ? 17.54582 13.41230 65.23161 1.000 85.35234 107 LYS A O 1
ATOM 784 N N . ARG A 1 128 ? 19.41025 13.90606 66.40419 1.000 67.78558 108 ARG A N 1
ATOM 785 C CA . ARG A 1 128 ? 20.00043 14.67168 65.32333 1.000 66.34076 108 ARG A CA 1
ATOM 786 C C . ARG A 1 128 ? 20.21801 13.80164 64.10352 1.000 67.78814 108 ARG A C 1
ATOM 787 O O . ARG A 1 128 ? 19.94730 14.22558 62.97658 1.000 84.13237 108 ARG A O 1
ATOM 795 N N . LEU A 1 129 ? 20.72605 12.58325 64.30754 1.000 73.57185 109 LEU A N 1
ATOM 796 C CA . LEU A 1 129 ? 20.95501 11.66437 63.19733 1.000 74.38411 109 LEU A CA 1
ATOM 797 C C . LEU A 1 129 ? 19.66221 11.27355 62.50033 1.000 78.19979 109 LEU A C 1
ATOM 798 O O . LEU A 1 129 ? 19.59228 11.25496 61.26440 1.000 86.41809 109 LEU A O 1
ATOM 803 N N . LEU A 1 130 ? 18.63755 10.91146 63.27780 1.000 77.50724 110 LEU A N 1
ATOM 804 C CA . LEU A 1 130 ? 17.36727 10.53237 62.66551 1.000 84.27564 110 LEU A CA 1
ATOM 805 C C . LEU A 1 130 ? 16.77601 11.69569 61.86526 1.000 82.63336 110 LEU A C 1
ATOM 806 O O . LEU A 1 130 ? 16.33608 11.51961 60.72168 1.000 85.77590 110 LEU A O 1
ATOM 811 N N . SER A 1 131 ? 16.81763 12.90420 62.42789 1.000 73.15622 111 SER A N 1
ATOM 812 C CA . SER A 1 131 ? 16.33690 14.08256 61.71623 1.000 74.94158 111 SER A CA 1
ATOM 813 C C . SER A 1 131 ? 17.11303 14.31374 60.42774 1.000 74.50247 111 SER A C 1
ATOM 814 O O . SER A 1 131 ? 16.53019 14.63238 59.38278 1.000 79.33894 111 SER A O 1
ATOM 817 N N . TRP A 1 132 ? 18.43578 14.18926 60.49557 1.000 71.80574 112 TRP A N 1
ATOM 818 C CA . TRP A 1 132 ? 19.27866 14.35807 59.32169 1.000 72.01435 112 TRP A CA 1
ATOM 819 C C . TRP A 1 132 ? 18.91780 13.33005 58.24954 1.000 85.83853 112 TRP A C 1
ATOM 820 O O . TRP A 1 132 ? 18.78420 13.66554 57.06434 1.000 86.61308 112 TRP A O 1
ATOM 831 N N . TRP A 1 133 ? 18.76323 12.06310 58.65361 1.000 73.49028 113 TRP A N 1
ATOM 832 C CA . TRP A 1 133 ? 18.33138 11.02792 57.71978 1.000 79.19897 113 TRP A CA 1
ATOM 833 C C . TRP A 1 133 ? 17.01708 11.41199 57.05992 1.000 89.32822 113 TRP A C 1
ATOM 834 O O . TRP A 1 133 ? 16.87700 11.32892 55.83398 1.000 93.59599 113 TRP A O 1
ATOM 845 N N . LYS A 1 134 ? 16.04811 11.85679 57.86329 1.000 91.28221 114 LYS A N 1
ATOM 846 C CA . LYS A 1 134 ? 14.75075 12.24817 57.32398 1.000 91.77734 114 LYS A CA 1
ATOM 847 C C . LYS A 1 134 ? 14.91008 13.34207 56.28840 1.000 93.31972 114 LYS A C 1
ATOM 848 O O . LYS A 1 134 ? 14.33509 13.27269 55.19515 1.000 101.37163 114 LYS A O 1
ATOM 862 N N . LEU A 1 136 ? 17.39834 13.94810 54.48304 1.000 85.25734 116 LEU A N 1
ATOM 863 C CA . LEU A 1 136 ? 18.04752 13.50156 53.25116 1.000 93.31877 116 LEU A CA 1
ATOM 864 C C . LEU A 1 136 ? 17.09745 12.69101 52.37736 1.000 94.14809 116 LEU A C 1
ATOM 865 O O . LEU A 1 136 ? 17.01871 12.91675 51.16366 1.000 97.87701 116 LEU A O 1
ATOM 870 N N . ARG A 1 137 ? 16.35088 11.75881 52.97206 1.000 87.83251 117 ARG A N 1
ATOM 871 C CA . ARG A 1 137 ? 15.46522 10.92031 52.16575 1.000 98.00161 117 ARG A CA 1
ATOM 872 C C . ARG A 1 137 ? 14.30719 11.74177 51.62313 1.000 97.48241 117 ARG A C 1
ATOM 873 O O . ARG A 1 137 ? 14.04335 11.72841 50.41602 1.000 109.35639 117 ARG A O 1
ATOM 881 N N . ASP A 1 138 ? 13.61646 12.48285 52.49754 1.000 94.80131 118 ASP A N 1
ATOM 882 C CA . ASP A 1 138 ? 12.39219 13.15160 52.08044 1.000 97.78765 118 ASP A CA 1
ATOM 883 C C . ASP A 1 138 ? 12.67538 14.18017 51.00719 1.000 103.64273 118 ASP A C 1
ATOM 884 O O . ASP A 1 138 ? 11.81621 14.44517 50.16078 1.000 112.72191 118 ASP A O 1
ATOM 889 N N . ASN A 1 139 ? 13.87230 14.74442 50.99495 1.000 98.61663 119 ASN A N 1
ATOM 890 C CA . ASN A 1 139 ? 14.20035 15.75936 50.01405 1.000 104.59832 119 ASN A CA 1
ATOM 891 C C . ASN A 1 139 ? 15.11587 15.15627 48.95124 1.000 100.69522 119 ASN A C 1
ATOM 892 O O . ASN A 1 139 ? 15.65231 15.87155 48.09988 1.000 97.90695 119 ASN A O 1
ATOM 897 N N . ASP A 1 140 ? 15.32698 13.84391 49.03978 1.000 99.23296 120 ASP A N 1
ATOM 898 C CA . ASP A 1 140 ? 16.13019 13.01728 48.14063 1.000 99.53623 120 ASP A CA 1
ATOM 899 C C . ASP A 1 140 ? 17.51634 13.59981 47.83979 1.000 104.97859 120 ASP A C 1
ATOM 900 O O . ASP A 1 140 ? 17.86970 13.88785 46.69601 1.000 97.89472 120 ASP A O 1
ATOM 905 N N . LEU A 1 141 ? 18.30127 13.79382 48.89497 1.000 110.53566 121 LEU A N 1
ATOM 906 C CA . LEU A 1 141 ? 19.60650 14.43010 48.77150 1.000 106.51085 121 LEU A CA 1
ATOM 907 C C . LEU A 1 141 ? 20.72900 13.47088 49.16599 1.000 97.68395 121 LEU A C 1
ATOM 908 O O . LEU A 1 141 ? 20.53839 12.53920 49.95593 1.000 94.10982 121 LEU A O 1
ATOM 913 N N . VAL A 1 142 ? 21.91862 13.73966 48.62521 1.000 94.54845 122 VAL A N 1
ATOM 914 C CA . VAL A 1 142 ? 23.16790 13.15527 49.08922 1.000 88.47746 122 VAL A CA 1
ATOM 915 C C . VAL A 1 142 ? 24.13119 14.29865 49.37680 1.000 90.49228 122 VAL A C 1
ATOM 916 O O . VAL A 1 142 ? 24.00000 15.40659 48.85310 1.000 89.65335 122 VAL A O 1
ATOM 920 N N . LEU A 1 143 ? 25.11218 14.00851 50.22686 1.000 92.91013 123 LEU A N 1
ATOM 921 C CA . LEU A 1 143 ? 26.14258 14.96277 50.61829 1.000 78.98602 123 LEU A CA 1
ATOM 922 C C . LEU A 1 143 ? 27.35819 14.89140 49.70529 1.000 79.36907 123 LEU A C 1
ATOM 923 O O . LEU A 1 143 ? 27.93355 13.82108 49.51392 1.000 84.12394 123 LEU A O 1
ATOM 928 N N . GLU A 1 144 ? 27.76663 16.04566 49.19197 1.000 81.96133 124 GLU A N 1
ATOM 929 C CA . GLU A 1 144 ? 28.92973 16.22116 48.33946 1.000 87.77440 124 GLU A CA 1
ATOM 930 C C . GLU A 1 144 ? 29.97420 17.00869 49.11044 1.000 94.26974 124 GLU A C 1
ATOM 931 O O . GLU A 1 144 ? 29.64687 17.96608 49.82114 1.000 94.26283 124 GLU A O 1
ATOM 937 N N . PHE A 1 145 ? 31.23432 16.64168 48.89102 1.000 95.43532 125 PHE A N 1
ATOM 938 C CA . PHE A 1 145 ? 32.39412 17.33845 49.43107 1.000 90.23931 125 PHE A CA 1
ATOM 939 C C . PHE A 1 145 ? 33.27015 17.88275 48.31116 1.000 99.32802 125 PHE A C 1
ATOM 940 O O . PHE A 1 145 ? 33.59690 17.17061 47.35732 1.000 106.39063 125 PHE A O 1
ATOM 948 N N . ASP A 1 146 ? 33.58999 19.16216 48.41360 1.000 97.24098 126 ASP A N 1
ATOM 949 C CA . ASP A 1 146 ? 34.51715 19.89157 47.56835 1.000 106.67215 126 ASP A CA 1
ATOM 950 C C . ASP A 1 146 ? 35.24220 20.93117 48.41114 1.000 104.30906 126 ASP A C 1
ATOM 951 O O . ASP A 1 146 ? 34.62506 21.90062 48.87824 1.000 100.35669 126 ASP A O 1
ATOM 956 N N . PRO A 1 147 ? 36.56461 20.76334 48.58412 1.000 105.49520 127 PRO A N 1
ATOM 957 C CA . PRO A 1 147 ? 37.31610 21.64636 49.49944 1.000 92.08535 127 PRO A CA 1
ATOM 958 C C . PRO A 1 147 ? 37.22644 23.10597 49.12421 1.000 94.09636 127 PRO A C 1
ATOM 959 O O . PRO A 1 147 ? 37.57919 23.96638 49.93760 1.000 100.65657 127 PRO A O 1
ATOM 963 N N . SER A 1 148 ? 36.76067 23.41979 47.92602 1.000 91.31371 128 SER A N 1
ATOM 964 C CA . SER A 1 148 ? 36.68000 24.80082 47.49950 1.000 88.30854 128 SER A CA 1
ATOM 965 C C . SER A 1 148 ? 35.43710 25.50511 48.01611 1.000 99.84226 128 SER A C 1
ATOM 966 O O . SER A 1 148 ? 35.34011 26.72057 47.82559 1.000 94.59456 128 SER A O 1
ATOM 969 N N . ILE A 1 149 ? 34.43405 24.79077 48.53705 1.000 95.00835 129 ILE A N 1
ATOM 970 C CA . ILE A 1 149 ? 33.28577 25.50968 49.07618 1.000 87.22717 129 ILE A CA 1
ATOM 971 C C . ILE A 1 149 ? 33.71835 26.28562 50.31447 1.000 86.24103 129 ILE A C 1
ATOM 972 O O . ILE A 1 149 ? 34.25192 25.72458 51.27556 1.000 90.87126 129 ILE A O 1
ATOM 977 N N . GLU A 1 150 ? 33.48875 27.53991 50.29540 1.000 92.00549 130 GLU A N 1
ATOM 978 C CA . GLU A 1 150 ? 33.77398 28.52246 51.32761 1.000 88.34510 130 GLU A CA 1
ATOM 979 C C . GLU A 1 150 ? 32.60240 28.49374 52.30823 1.000 89.19562 130 GLU A C 1
ATOM 980 O O . GLU A 1 150 ? 31.49115 28.13652 51.93002 1.000 91.42493 130 GLU A O 1
ATOM 986 N N . PRO A 1 151 ? 32.80142 28.80243 53.57752 1.000 92.61607 131 PRO A N 1
ATOM 987 C CA . PRO A 1 151 ? 31.63565 28.81741 54.47227 1.000 88.36484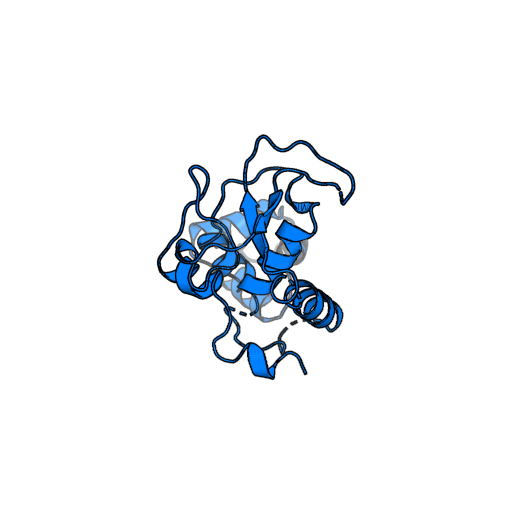 131 PRO A CA 1
ATOM 988 C C . PRO A 1 151 ? 30.50400 29.70889 53.99327 1.000 84.14692 131 PRO A C 1
ATOM 989 O O . PRO A 1 151 ? 30.72721 30.78611 53.44091 1.000 86.01158 131 PRO A O 1
ATOM 993 N N . TYR A 1 152 ? 29.27626 29.21327 54.19290 1.000 90.28524 132 TYR A N 1
ATOM 994 C CA . TYR A 1 152 ? 28.03578 29.92886 53.91947 1.000 86.48973 132 TYR A CA 1
ATOM 995 C C . TYR A 1 152 ? 26.97166 29.61929 54.96341 1.000 86.35494 132 TYR A C 1
ATOM 996 O O . TYR A 1 152 ? 27.08288 28.64999 55.71803 1.000 84.50797 132 TYR A O 1
ATOM 1005 N N . GLU A 1 153 ? 25.94942 30.47854 55.01142 1.000 94.68031 133 GLU A N 1
ATOM 1006 C CA . GLU A 1 153 ? 24.86610 30.34444 55.98255 1.000 96.78553 133 GLU A CA 1
ATOM 1007 C C . GLU A 1 153 ? 24.34455 28.91715 55.97484 1.000 90.85292 133 GLU A C 1
ATOM 1008 O O . GLU A 1 153 ? 23.84382 28.42480 54.95549 1.000 88.88953 133 GLU A O 1
ATOM 1014 N N . GLY A 1 154 ? 24.43589 28.26592 57.12275 1.000 95.08120 134 GLY A N 1
ATOM 1015 C CA . GLY A 1 154 ? 23.94904 26.91795 57.26156 1.000 85.92294 134 GLY A CA 1
ATOM 1016 C C . GLY A 1 154 ? 25.04874 25.91772 57.04439 1.000 83.50585 134 GLY A C 1
ATOM 1017 O O . GLY A 1 154 ? 24.77813 24.71221 57.06056 1.000 82.93815 134 GLY A O 1
ATOM 1026 N N . ALA A 1 156 ? 28.63666 26.70351 58.65795 1.000 79.27449 136 ALA A N 1
ATOM 1027 C CA . ALA A 1 156 ? 29.64300 27.55650 59.27787 1.000 78.96839 136 ALA A CA 1
ATOM 1028 C C . ALA A 1 156 ? 31.05710 27.09036 58.93019 1.000 77.45482 136 ALA A C 1
ATOM 1029 O O . ALA A 1 156 ? 31.94663 27.91635 58.69349 1.000 77.84002 136 ALA A O 1
ATOM 1031 N N . GLY A 1 157 ? 31.26247 25.77438 58.80463 1.000 76.13645 137 GLY A N 1
ATOM 1032 C CA . GLY A 1 157 ? 32.50096 25.24674 58.27035 1.000 75.20121 137 GLY A CA 1
ATOM 1033 C C . GLY A 1 157 ? 32.72332 25.14100 56.76873 1.000 85.54078 137 GLY A C 1
ATOM 1034 O O . GLY A 1 157 ? 33.87184 24.90265 56.38257 1.000 88.95420 137 GLY A O 1
ATOM 1035 N N . GLY A 1 158 ? 31.74109 25.36267 55.88497 1.000 81.84791 138 GLY A N 1
ATOM 1036 C CA . GLY A 1 158 ? 32.06872 25.21167 54.46977 1.000 78.18676 138 GLY A CA 1
ATOM 1037 C C . GLY A 1 158 ? 32.56447 23.84683 53.99005 1.000 77.54218 138 GLY A C 1
ATOM 1038 O O . GLY A 1 158 ? 32.73657 22.93426 54.79990 1.000 84.62168 138 GLY A O 1
ATOM 1039 N N . GLY A 1 15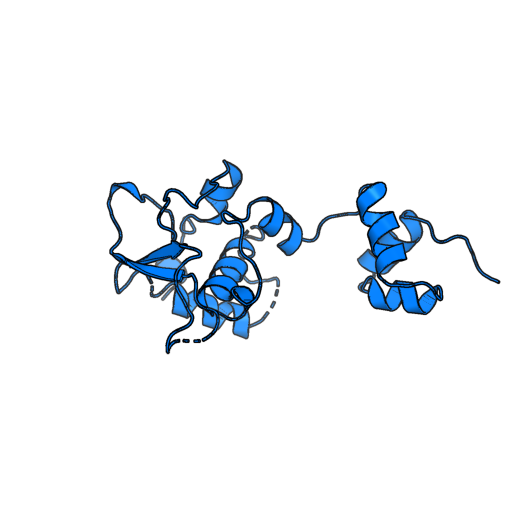9 ? 32.64496 23.63828 52.66075 1.000 91.39318 139 GLY A N 1
ATOM 1040 C CA . GLY A 1 159 ? 33.24159 22.44427 52.07065 1.000 92.58526 139 GLY A CA 1
ATOM 1041 C C . GLY A 1 159 ? 32.27184 21.37106 51.60321 1.000 98.89680 139 GLY A C 1
ATOM 1042 O O . GLY A 1 159 ? 32.62497 20.56421 50.72952 1.000 107.64952 139 GLY A O 1
ATOM 1043 N N . PHE A 1 160 ? 31.06698 21.35907 52.14945 1.000 94.40928 140 PHE A N 1
ATOM 1044 C CA . PHE A 1 160 ? 30.01042 20.39485 51.90113 1.000 85.68626 140 PHE A CA 1
ATOM 1045 C C . PHE A 1 160 ? 28.81923 21.09405 51.26573 1.000 88.65319 140 PHE A C 1
ATOM 1046 O O . PHE A 1 160 ? 28.61956 22.29891 51.43598 1.000 84.82370 140 PHE A O 1
ATOM 1054 N N . ARG A 1 161 ? 28.03770 20.32097 50.51796 1.000 93.10473 141 ARG A N 1
ATOM 1055 C CA . ARG A 1 161 ? 26.76133 20.81310 50.01357 1.000 84.75079 141 ARG A CA 1
ATOM 1056 C C . ARG A 1 161 ? 25.90022 19.59603 49.73771 1.000 88.09913 141 ARG A C 1
ATOM 1057 O O . ARG A 1 161 ? 26.39807 18.52153 49.40280 1.000 85.57867 141 ARG A O 1
ATOM 1065 N N . TYR A 1 162 ? 24.59960 19.77822 49.93525 1.000 91.92955 142 TYR A N 1
ATOM 1066 C CA . TYR A 1 162 ? 23.60221 18.77770 49.59204 1.000 94.66241 142 TYR A CA 1
ATOM 1067 C C . TYR A 1 162 ? 23.15914 18.91237 48.14018 1.000 96.67362 142 TYR A C 1
ATOM 1068 O O . TYR A 1 162 ? 22.84519 20.01305 47.67576 1.000 95.87648 142 TYR A O 1
ATOM 1077 N N . VAL A 1 163 ? 23.13542 17.78259 47.43468 1.000 98.95218 143 VAL A N 1
ATOM 1078 C CA . VAL A 1 163 ? 22.78605 17.69848 46.01949 1.000 95.25434 143 VAL A CA 1
ATOM 1079 C C . VAL A 1 163 ? 21.75744 16.58871 45.80472 1.000 101.55076 143 VAL A C 1
ATOM 1080 O O . VAL A 1 163 ? 21.69464 15.64440 46.60328 1.000 101.95816 143 VAL A O 1
ATOM 1084 N N . PRO A 1 164 ? 20.89320 16.68409 44.79164 1.000 95.99490 144 PRO A N 1
ATOM 1085 C CA . PRO A 1 164 ? 19.94575 15.59145 44.50915 1.000 103.70282 144 PRO A CA 1
ATOM 1086 C C . PRO A 1 164 ? 20.58605 14.23396 44.21355 1.000 98.27072 144 PRO A C 1
ATOM 1087 O O . PRO A 1 164 ? 21.60798 14.13646 43.52811 1.000 98.16610 144 PRO A O 1
ATOM 1091 N N . ARG A 1 165 ? 19.95960 13.18572 44.76101 1.000 100.18240 145 ARG A N 1
ATOM 1092 C CA . ARG A 1 165 ? 20.38965 11.80062 44.57416 1.000 104.03193 145 ARG A CA 1
ATOM 1093 C C . ARG A 1 165 ? 20.28013 11.34793 43.11417 1.000 113.69263 145 ARG A C 1
ATOM 1094 O O . ARG A 1 165 ? 19.28466 11.62577 42.43616 1.000 109.63253 145 ARG A O 1
ATOM 1102 N N . ASP A 1 166 ? 21.30754 10.64667 42.62650 1.000 112.44310 146 ASP A N 1
ATOM 1103 C CA . ASP A 1 166 ? 21.27358 9.94495 41.34503 1.000 113.75908 146 ASP A CA 1
ATOM 1104 C C . ASP A 1 166 ? 21.21785 8.43043 41.51669 1.000 121.63576 146 ASP A C 1
ATOM 1105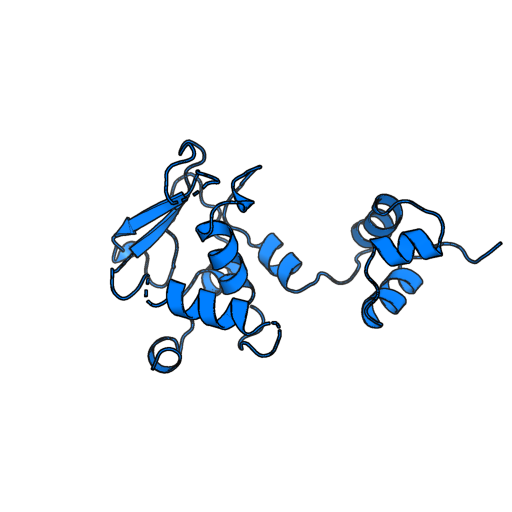 O O . ASP A 1 166 ? 21.60647 7.88877 42.55954 1.000 122.64044 146 ASP A O 1
ATOM 1110 N N . ILE A 1 167 ? 20.72484 7.74620 40.47149 1.000 114.09698 147 ILE A N 1
ATOM 1111 C CA . ILE A 1 167 ? 20.58600 6.28932 40.53358 1.000 121.69438 147 ILE A CA 1
ATOM 1112 C C . ILE A 1 167 ? 21.96598 5.68073 40.76013 1.000 116.59290 147 ILE A C 1
ATOM 1113 O O . ILE A 1 167 ? 22.11678 4.66386 41.45358 1.000 112.32074 147 ILE A O 1
ATOM 1118 N N . SER A 1 168 ? 22.99835 6.35010 40.23223 1.000 121.38015 148 SER A N 1
ATOM 1119 C CA . SER A 1 168 ? 24.38792 5.91502 40.29900 1.000 120.53610 148 SER A CA 1
ATOM 1120 C C . SER A 1 168 ? 24.94020 5.96422 41.71419 1.000 116.92982 148 SER A C 1
ATOM 1121 O O . SER A 1 168 ? 26.03536 5.44846 41.94890 1.000 124.76271 148 SER A O 1
ATOM 1124 N N . ASP A 1 169 ? 24.26245 6.67722 42.61917 1.000 112.78243 149 ASP A N 1
ATOM 1125 C CA . ASP A 1 169 ? 24.65748 6.84537 44.01737 1.000 107.58512 149 ASP A CA 1
ATOM 1126 C C . ASP A 1 169 ? 24.34393 5.61865 44.85647 1.000 105.72597 149 ASP A C 1
ATOM 1127 O O . ASP A 1 169 ? 24.93263 5.44325 45.92515 1.000 108.30676 149 ASP A O 1
ATOM 1132 N N . ASP A 1 170 ? 23.44178 4.76982 44.37417 1.000 119.72774 150 ASP A N 1
ATOM 1133 C CA . ASP A 1 170 ? 22.97041 3.56069 45.03798 1.000 119.15271 150 ASP A CA 1
ATOM 1134 C C . ASP A 1 170 ? 22.59686 3.84785 46.48582 1.000 110.51418 150 ASP A C 1
ATOM 1135 O O . ASP A 1 170 ? 21.77418 4.73313 46.73471 1.000 114.11697 150 ASP A O 1
ATOM 1140 N N . ASP A 1 171 ? 23.19954 3.16450 47.44629 1.000 110.67411 151 ASP A N 1
ATOM 1141 C CA . ASP A 1 171 ? 22.77640 3.31736 48.83034 1.000 112.16761 151 ASP A CA 1
ATOM 1142 C C . ASP A 1 171 ? 23.59936 4.34722 49.58601 1.000 103.20417 151 ASP A C 1
ATOM 1143 O O . ASP A 1 171 ? 23.37481 4.55031 50.78011 1.000 94.43709 151 ASP A O 1
ATOM 1148 N N . LEU A 1 172 ? 24.51597 5.02718 48.91629 1.000 103.66806 152 LEU A N 1
ATOM 1149 C CA . LEU A 1 172 ? 25.39223 5.97364 49.58412 1.000 96.75116 152 LEU A CA 1
ATOM 1150 C C . LEU A 1 172 ? 24.66549 7.27044 49.93500 1.000 87.72018 152 LEU A C 1
ATOM 1151 O O . LEU A 1 172 ? 23.80347 7.75116 49.19649 1.000 108.09791 152 LEU A O 1
ATOM 1156 N N . LEU A 1 173 ? 25.02888 7.83790 51.07383 1.000 81.79870 153 LEU A N 1
ATOM 1157 C CA . LEU A 1 173 ? 24.53560 9.12905 51.53249 1.000 81.40781 153 LEU A CA 1
ATOM 1158 C C . LEU A 1 173 ? 25.37813 10.26713 50.99603 1.000 82.85078 153 LEU A C 1
ATOM 1159 O O . LEU A 1 173 ? 25.06490 11.43104 51.24414 1.000 72.94506 153 LEU A O 1
ATOM 1164 N N . ILE A 1 174 ? 26.47060 9.94347 50.31712 1.000 88.86191 154 ILE A N 1
ATOM 1165 C CA . ILE A 1 174 ? 27.40670 10.91467 49.77903 1.000 85.52149 154 ILE A CA 1
ATOM 1166 C C . ILE A 1 174 ? 27.50533 10.74779 48.27375 1.000 89.21013 154 ILE A C 1
ATOM 1167 O O . ILE A 1 174 ? 27.34381 9.64792 47.73689 1.000 86.63260 154 ILE A O 1
ATOM 1172 N N . ARG A 1 175 ? 27.80429 11.85757 47.59892 1.000 83.67983 155 ARG A N 1
ATOM 1173 C CA . ARG A 1 175 ? 28.14333 11.85639 46.18643 1.000 89.41418 155 ARG A CA 1
ATOM 1174 C C . ARG A 1 175 ? 29.63157 11.55991 46.07451 1.000 88.64723 155 ARG A C 1
ATOM 1175 O O . ARG A 1 175 ? 30.45468 12.23589 46.70226 1.000 100.55495 155 ARG A O 1
ATOM 1183 N N . VAL A 1 176 ? 29.97512 10.54917 45.29154 1.000 83.88631 156 VAL A N 1
ATOM 1184 C CA . VAL A 1 176 ? 31.37227 10.21302 45.03370 1.000 89.39033 156 VAL A CA 1
ATOM 1185 C C . VAL A 1 176 ? 31.87217 11.06343 43.87584 1.000 98.97423 156 VAL A C 1
ATOM 1186 O O . VAL A 1 176 ? 31.42345 10.90687 42.73419 1.000 107.91029 156 VAL A O 1
ATOM 1190 N N . ASN A 1 177 ? 32.82661 11.94145 44.15872 1.000 95.33475 157 ASN A N 1
ATOM 1191 C CA . ASN A 1 177 ? 33.42573 12.76564 43.11940 1.000 101.18905 157 ASN A CA 1
ATOM 1192 C C . ASN A 1 177 ? 34.94682 12.68576 43.20605 1.000 108.26869 157 ASN A C 1
ATOM 1193 O O . ASN A 1 177 ? 35.52680 11.86503 43.93016 1.000 101.50661 157 ASN A O 1
ATOM 1198 N N . GLU A 1 178 ? 35.60907 13.62790 42.53277 1.000 108.17637 158 GLU A N 1
ATOM 1199 C CA . GLU A 1 178 ? 37.05633 13.63075 42.38547 1.000 104.63611 158 GLU A CA 1
ATOM 1200 C C . GLU A 1 178 ? 37.76424 13.82995 43.71378 1.000 101.52887 158 GLU A C 1
ATOM 1201 O O . GLU A 1 178 ? 38.98161 13.64347 43.77856 1.000 106.99519 158 GLU A O 1
ATOM 1207 N N . HIS A 1 179 ? 37.03169 14.22150 44.75074 1.000 97.41221 159 HIS A N 1
ATOM 1208 C CA . HIS A 1 179 ? 37.58238 14.46412 46.07102 1.000 97.53563 159 HIS A CA 1
ATOM 1209 C C . HIS A 1 179 ? 37.25334 13.33945 47.05290 1.000 99.40227 159 HIS A C 1
ATOM 1210 O O . HIS A 1 179 ? 37.54063 13.46731 48.24632 1.000 111.30290 159 HIS A O 1
ATOM 1217 N N . THR A 1 180 ? 36.64551 12.25766 46.57648 1.000 95.40367 160 THR A N 1
ATOM 1218 C CA . THR A 1 180 ? 36.18833 11.13703 47.39585 1.000 94.55167 160 THR A CA 1
ATOM 1219 C C . THR A 1 180 ? 37.09945 9.90805 47.32329 1.000 91.77510 160 THR A C 1
ATOM 1220 O O . THR A 1 180 ? 37.42854 9.43900 46.22988 1.000 109.78711 160 THR A O 1
ATOM 1224 N N . GLN A 1 181 ? 37.54315 9.42320 48.48867 1.000 98.45347 161 GLN A N 1
ATOM 1225 C CA . GLN A 1 181 ? 38.19404 8.10879 48.67126 1.000 103.01593 161 GLN A CA 1
ATOM 1226 C C . GLN A 1 181 ? 37.26230 7.09010 49.34087 1.000 101.62426 161 GLN A C 1
ATOM 1227 O O . GLN A 1 181 ? 37.08389 7.12603 50.56314 1.000 98.89791 161 GLN A O 1
ATOM 1233 N N . LEU A 1 182 ? 36.67632 6.16647 48.56108 1.000 97.36440 162 LEU A N 1
ATOM 1234 C CA . LEU A 1 182 ? 35.65438 5.25567 49.08619 1.000 99.61108 162 LEU A CA 1
ATOM 1235 C C . LEU A 1 182 ? 36.23515 3.84111 49.19582 1.000 98.79332 162 LEU A C 1
ATOM 1236 O O . LEU A 1 182 ? 36.45234 3.17185 48.17544 1.000 95.07361 162 LEU A O 1
ATOM 1241 N N . THR A 1 183 ? 36.47908 3.39180 50.43237 1.000 100.71433 163 THR A N 1
ATOM 1242 C CA . THR A 1 183 ? 36.93124 2.04021 50.76919 1.000 105.71653 163 THR A CA 1
ATOM 1243 C C . THR A 1 183 ? 35.78355 1.03034 50.79624 1.000 98.58733 163 THR A C 1
ATOM 1244 O O . THR A 1 183 ? 34.60749 1.38847 50.88680 1.000 107.33661 163 THR A O 1
ATOM 1248 N N . ALA A 1 184 ? 36.15266 -0.25659 50.76187 1.000 95.32567 164 ALA A N 1
ATOM 1249 C CA . ALA A 1 184 ? 35.16514 -1.33077 50.88451 1.000 109.80817 164 ALA A CA 1
ATOM 1250 C C . ALA A 1 184 ? 34.32998 -1.18326 52.15358 1.000 112.61641 164 ALA A C 1
ATOM 1251 O O . ALA A 1 184 ? 33.09754 -1.27318 52.11434 1.000 122.10035 164 ALA A O 1
ATOM 1253 N N . GLU A 1 185 ? 34.98905 -0.97346 53.29506 1.000 109.85284 165 GLU A N 1
ATOM 1254 C CA . GLU A 1 185 ? 34.26890 -0.71628 54.54061 1.000 111.96429 165 GLU A CA 1
ATOM 1255 C C . GLU A 1 185 ? 33.44777 0.55492 54.41995 1.000 104.78208 165 GLU A C 1
ATOM 1256 O O . GLU A 1 185 ? 32.31400 0.62253 54.90393 1.000 109.41342 165 GLU A O 1
ATOM 1262 N N . GLY A 1 186 ? 34.02603 1.57765 53.80100 1.000 95.12501 166 GLY A N 1
ATOM 1263 C CA . GLY A 1 186 ? 33.31265 2.81393 53.56453 1.000 94.34442 166 GLY A CA 1
ATOM 1264 C C . GLY A 1 186 ? 32.01130 2.59731 52.82002 1.000 101.27613 166 GLY A C 1
ATOM 1265 O O . GLY A 1 186 ? 31.04597 3.34078 53.02165 1.000 96.21545 166 GLY A O 1
ATOM 1266 N N . GLU A 1 187 ? 31.96921 1.61287 51.92086 1.000 104.36852 167 GLU A N 1
ATOM 1267 C CA . GLU A 1 187 ? 30.71257 1.33566 51.23780 1.000 110.16949 167 GLU A CA 1
ATOM 1268 C C . GLU A 1 187 ? 29.61790 0.96631 52.23269 1.000 111.49432 167 GLU A C 1
ATOM 1269 O O . GLU A 1 187 ? 28.46851 1.39478 52.08003 1.000 121.30658 167 GLU A O 1
ATOM 1275 N N . LEU A 1 188 ? 29.95258 0.19263 53.27067 1.000 101.36642 168 LEU A N 1
ATOM 1276 C CA . LEU A 1 188 ? 28.95945 -0.10883 54.29980 1.000 101.96769 168 LEU A CA 1
ATOM 1277 C C . LEU A 1 188 ? 28.72488 1.08982 55.20210 1.000 103.39770 168 LEU A C 1
ATOM 1278 O O . LEU A 1 188 ? 27.58070 1.38554 55.56802 1.000 110.40176 168 LEU A O 1
ATOM 1283 N N . LEU A 1 189 ? 29.79567 1.81874 55.53265 1.000 99.56509 169 LEU A N 1
ATOM 1284 C CA . LEU A 1 189 ? 29.66509 2.90793 56.48854 1.000 89.00311 169 LEU A CA 1
ATOM 1285 C C . LEU A 1 189 ? 28.84128 4.02946 55.89531 1.000 84.42445 169 LEU A C 1
ATOM 1286 O O . LEU A 1 189 ? 28.05994 4.67345 56.60536 1.000 72.94346 169 LEU A O 1
ATOM 1291 N N . TRP A 1 190 ? 29.02280 4.31201 54.60787 1.000 85.72196 170 TRP A N 1
ATOM 1292 C CA . TRP A 1 190 ? 28.38969 5.49994 54.07991 1.000 83.34970 170 TRP A CA 1
ATOM 1293 C C . TRP A 1 190 ? 27.13103 5.13781 53.28433 1.000 91.53059 170 TRP A C 1
ATOM 1294 O O . TRP A 1 190 ? 26.62264 5.95824 52.51211 1.000 82.23313 170 TRP A O 1
ATOM 1305 N N . SER A 1 191 ? 26.63266 3.90767 53.44944 1.000 94.23702 171 SER A N 1
ATOM 1306 C CA . SER A 1 191 ? 25.35985 3.46136 52.89819 1.000 87.98393 171 SER A CA 1
ATOM 1307 C C . SER A 1 191 ? 24.24393 3.54789 53.93905 1.000 88.94653 171 SER A C 1
ATOM 1308 O O . SER A 1 191 ? 24.48807 3.59314 55.14678 1.000 89.41645 171 SER A O 1
ATOM 1311 N N . TRP A 1 192 ? 23.00676 3.53638 53.44836 1.000 90.40090 172 TRP A N 1
ATOM 1312 C CA . TRP A 1 192 ? 21.82789 3.46370 54.30102 1.000 88.88155 172 TRP A CA 1
ATOM 1313 C C . TRP A 1 192 ? 21.90778 2.22039 55.19230 1.000 87.26232 172 TRP A C 1
ATOM 1314 O O . TRP A 1 192 ? 22.41962 1.18548 54.76651 1.000 98.02710 172 TRP A O 1
ATOM 1325 N N . PRO A 1 193 ? 21.40692 2.26475 56.41953 1.000 85.93073 173 PRO A N 1
ATOM 1326 C CA . PRO A 1 193 ? 21.16972 0.99859 57.12538 1.000 87.95346 173 PRO A CA 1
ATOM 1327 C C . PRO A 1 193 ? 20.11610 0.18050 56.38763 1.000 102.40937 173 PRO A C 1
ATOM 1328 O O . PRO A 1 193 ? 19.23286 0.72911 55.72510 1.000 105.34573 173 PRO A O 1
ATOM 1332 N N . ASP A 1 194 ? 20.22988 -1.15129 56.46934 1.000 108.42607 174 ASP A N 1
ATOM 1333 C CA . ASP A 1 194 ? 19.27870 -2.00031 55.74293 1.000 100.56495 174 ASP A CA 1
ATOM 1334 C C . ASP A 1 194 ? 17.86361 -1.83239 56.28052 1.000 102.48066 174 ASP A C 1
ATOM 1335 O O . ASP A 1 194 ? 16.89798 -1.98501 55.52796 1.000 120.59166 174 ASP A O 1
ATOM 1340 N N . ASP A 1 195 ? 17.70304 -1.50017 57.56008 1.000 99.70288 175 ASP A N 1
ATOM 1341 C CA . ASP A 1 195 ? 16.37276 -1.41255 58.15044 1.000 110.14457 175 ASP A CA 1
ATOM 1342 C C . ASP A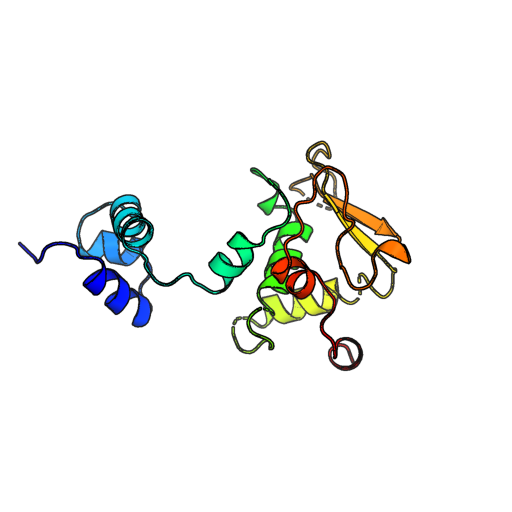 1 195 ? 15.94414 0.04620 58.34088 1.000 111.74180 175 ASP A C 1
ATOM 1343 O O . ASP A 1 195 ? 15.21406 0.38457 59.27154 1.000 100.37932 175 ASP A O 1
ATOM 1348 N N . ILE A 1 196 ? 16.40805 0.90982 57.43449 1.000 110.39043 176 ILE A N 1
ATOM 1349 C CA . ILE A 1 196 ? 16.24417 2.36237 57.51783 1.000 103.08476 176 ILE A CA 1
ATOM 1350 C C . ILE A 1 196 ? 14.78876 2.79170 57.52240 1.000 110.29824 176 ILE A C 1
ATOM 1351 O O . ILE A 1 196 ? 14.39776 3.71734 58.24709 1.000 109.09999 176 ILE A O 1
ATOM 1356 N N . GLU A 1 197 ? 13.95734 2.08459 56.77378 1.000 123.32799 177 GLU A N 1
ATOM 1357 C CA . GLU A 1 197 ? 12.56713 2.47582 56.65552 1.000 126.53492 177 GLU A CA 1
ATOM 1358 C C . GLU A 1 197 ? 11.85768 2.37340 57.99049 1.000 121.57845 177 GLU A C 1
ATOM 1359 O O . GLU A 1 197 ? 11.17873 3.31178 58.42679 1.000 126.85642 177 GLU A O 1
ATOM 1365 N N . GLU A 1 198 ? 12.11888 1.28755 58.70135 1.000 113.89622 178 GLU A N 1
ATOM 1366 C CA . GLU A 1 198 ? 11.54635 1.05046 60.01755 1.000 116.76065 178 GLU A CA 1
ATOM 1367 C C . GLU A 1 198 ? 12.06267 2.00742 61.09756 1.000 120.27242 178 GLU A C 1
ATOM 1368 O O . GLU A 1 198 ? 11.27650 2.42526 61.95894 1.000 117.42971 178 GLU A O 1
ATOM 1374 N N . LEU A 1 199 ? 13.35882 2.38089 61.08892 1.000 114.79723 179 LEU A N 1
ATOM 1375 C CA . LEU A 1 199 ? 13.84179 3.20547 62.20366 1.000 114.62954 179 LEU A CA 1
ATOM 1376 C C . LEU A 1 199 ? 13.11839 4.55132 62.28785 1.000 120.21467 179 LEU A C 1
ATOM 1377 O O . LEU A 1 199 ? 12.90766 5.06658 63.39439 1.000 112.25249 179 LEU A O 1
ATOM 1382 N N . LEU A 1 200 ? 12.74849 5.15960 61.17044 1.000 126.72368 180 LEU A N 1
ATOM 1383 C CA . LEU A 1 200 ? 12.04386 6.43414 61.24556 1.000 119.50009 180 LEU A CA 1
ATOM 1384 C C . LEU A 1 200 ? 10.56338 6.09210 61.16923 1.000 123.29174 180 LEU A C 1
ATOM 1385 O O . LEU A 1 200 ? 10.09935 5.60483 60.13309 1.000 135.54573 180 LEU A O 1
ATOM 1390 N N . SER A 1 201 ? 9.82819 6.32268 62.25159 1.000 128.38178 181 SER A N 1
ATOM 1391 C CA . SER A 1 201 ? 8.39987 6.00075 62.24992 1.000 137.09129 181 SER A CA 1
ATOM 1392 C C . SER A 1 201 ? 7.60589 6.78385 63.29054 1.000 137.42195 181 SER A C 1
ATOM 1393 O O . SER A 1 201 ? 6.81102 7.65419 62.94173 1.000 139.30540 181 SER A O 1
#

B-factor: mean 82.62, std 18.73, range [43.87, 170.2]

Sequence (163 aa):
SRIPLTLSEIEDLRRKGFNQTEIAELYGVTRQAVSWHKKTYGGRLTTRQIVQQNWPWDTRKPHDKSKAFQRLRDHGEYRVGSFRTSEDKKKRLLSWWKLRDNDLVLEFDPSIEPYEGAGGGFRYVPRDISDDDLLIRVNEHTQLTAEGELLWSWPDDIEELLS

Organism: NCBI:txid2041553

Solvent-accessible surface area: 10176 Å² total

Foldseek 3Di:
DDDDDALVVLLVVVVVPDDLCVVCVVVVHHSVVSVVRCVVVPNDDDLLRVLVVQDWFDDDPPLVPQVVVVLLSLLLSVNVVHPVVDPVNVVSNLVVVVVVVVQWAKEFDRPFDDDPSGTGGIDIDHDDVVCPFFSHDDDPRTHGDPVNVVSRGADPCNVVVRD

Nearest PDB structures (foldseek):
  7tz1-assembly1_A  TM=1.004E+00  e=5.328E-30  Mycobacterium phage TipsytheTRex
  7r3e-assembly1_B  TM=7.940E-01  e=1.510E+00  Pseudomonas aeruginosa PAO1
  1h0m-assembly2_D  TM=7.309E-01  e=2.056E+00  Agrobacterium tumefaciens
  8dq1-assembly1_D  TM=7.445E-01  e=2.473E+00  Pseudomonas aeruginosa